Protein AF-A0A2D6ZTF9-F1 (afdb_monomer)

Secondary structure (DSSP, 8-state):
-HHHHHHHHHHHHHHHHHHHTTS---TT-HHHHHHHHHHHHHHHHHHHHHHHHHHHHHHTT--THHHHHHHHHHHHHHHHHHHHHHHHHHHHHHHHTT--

Sequence (100 aa):
MSKKLNNLEQKLNAFKNEHKGKKKSTNKDTNITYGIKISVDLVATIIVSIMIGLGIDKLFDTKPTFFLTFIIFGILAGFMNLYRNLKIIEKKKKGYNKNG

Foldseek 3Di:
DVVVVVVVVVVVVVVVVVVVPVPPDPPPPPPVVVVVVLVCLLVVLVVVLQCVQVVVCVVVVHDSPSSVVSVVVSVVVSVVVVVVVVVVVVVVVVVVVVVD

Solvent-accessible surface area (backbone atoms only — not comparable to full-atom values): 5557 Å² total; per-residue (Å²): 118,65,73,61,54,56,52,51,51,49,53,50,50,52,51,52,53,62,55,53,67,68,54,76,84,56,95,84,41,65,70,59,54,50,54,52,49,54,50,49,55,46,52,51,37,50,53,52,26,52,52,51,11,52,51,48,18,63,73,68,73,44,68,76,52,49,32,54,53,26,50,55,51,28,52,52,52,44,51,52,54,51,51,50,56,51,52,51,52,51,52,53,56,58,58,58,70,72,78,113

pLDDT: mean 78.87, std 14.04, range [45.84, 94.88]

Radius of gyration: 23.51 Å; Cα contacts (8 Å, |Δi|>4): 37; chains: 1; bounding box: 61×40×57 Å

Structure (mmCIF, N/CA/C/O backbone):
data_AF-A0A2D6ZTF9-F1
#
_entry.id   AF-A0A2D6ZTF9-F1
#
loop_
_atom_site.group_PDB
_atom_site.id
_atom_site.type_symbol
_atom_site.label_atom_id
_atom_site.label_alt_id
_atom_site.label_comp_id
_atom_site.label_asym_id
_atom_site.label_entity_id
_atom_site.label_seq_id
_atom_site.pdbx_PDB_ins_code
_atom_site.Cartn_x
_atom_site.Cartn_y
_atom_site.Cartn_z
_atom_site.occupancy
_atom_site.B_iso_or_equiv
_atom_site.auth_seq_id
_atom_site.auth_comp_id
_atom_site.auth_asym_id
_atom_site.auth_atom_id
_atom_site.pdbx_PDB_model_num
ATOM 1 N N . MET A 1 1 ? -46.950 29.708 12.772 1.00 59.69 1 MET A N 1
ATOM 2 C CA . MET A 1 1 ? -45.565 29.373 12.359 1.00 59.69 1 MET A CA 1
ATOM 3 C C . MET A 1 1 ? -45.124 27.973 12.809 1.00 59.69 1 MET A C 1
ATOM 5 O O . MET A 1 1 ? -44.632 27.221 11.980 1.00 59.69 1 MET A O 1
ATOM 9 N N . SER A 1 2 ? -45.387 27.571 14.062 1.00 66.75 2 SER A N 1
ATOM 10 C CA . SER A 1 2 ? -44.982 26.263 14.628 1.00 66.75 2 SER A CA 1
ATOM 11 C C . SER A 1 2 ? -45.491 25.015 13.873 1.00 66.75 2 SER A C 1
ATOM 13 O O . SER A 1 2 ? -44.728 24.075 13.678 1.00 66.75 2 SER A O 1
ATOM 15 N N . LYS A 1 3 ? -46.721 25.013 13.328 1.00 76.06 3 LYS A N 1
ATOM 16 C CA . LYS A 1 3 ? -47.267 23.836 12.610 1.00 76.06 3 LYS A CA 1
ATOM 17 C C . LYS A 1 3 ? -46.434 23.377 11.400 1.00 76.06 3 LYS A C 1
ATOM 19 O O . LYS A 1 3 ? -46.395 22.183 11.122 1.00 76.06 3 LYS A O 1
ATOM 24 N N . LYS A 1 4 ? -45.766 24.295 10.686 1.00 76.88 4 LYS A N 1
ATOM 25 C CA . LYS A 1 4 ? -44.899 23.945 9.541 1.00 76.88 4 LYS A CA 1
ATOM 26 C C . LYS A 1 4 ? -43.599 23.280 10.000 1.00 76.88 4 LYS A C 1
ATOM 28 O O . LYS A 1 4 ? -43.157 22.330 9.366 1.00 76.88 4 LYS A O 1
ATOM 33 N N . LEU A 1 5 ? -43.034 23.748 11.114 1.00 80.94 5 LEU A N 1
ATOM 34 C CA . LEU A 1 5 ? -41.816 23.186 11.704 1.00 80.94 5 LEU A CA 1
ATOM 35 C C . LEU A 1 5 ? -42.060 21.754 12.190 1.00 80.94 5 LEU A C 1
ATOM 37 O O . LEU A 1 5 ? -41.299 20.861 11.840 1.00 80.94 5 LEU A O 1
ATOM 41 N N . ASN A 1 6 ? -43.192 21.515 12.855 1.00 80.38 6 ASN A N 1
ATOM 42 C CA . ASN A 1 6 ? -43.548 20.185 13.356 1.00 80.38 6 ASN A CA 1
ATOM 43 C C . ASN A 1 6 ? -43.739 19.159 12.220 1.00 80.38 6 ASN A C 1
ATOM 45 O O . ASN A 1 6 ? -43.389 17.992 12.365 1.00 80.38 6 ASN A O 1
ATOM 49 N N . ASN A 1 7 ? -44.269 19.584 11.066 1.00 85.25 7 ASN A N 1
ATOM 50 C CA . ASN A 1 7 ? -44.482 18.700 9.914 1.00 85.25 7 ASN A CA 1
ATOM 51 C C . ASN A 1 7 ? -43.160 18.357 9.199 1.00 85.25 7 ASN A C 1
ATOM 53 O O . ASN A 1 7 ? -42.940 17.219 8.785 1.00 85.25 7 ASN A O 1
ATOM 57 N N . LEU A 1 8 ? -42.248 19.331 9.111 1.00 84.69 8 LEU A N 1
ATOM 58 C CA . LEU A 1 8 ? -40.889 19.117 8.610 1.00 84.69 8 LEU A CA 1
ATOM 59 C C . LEU A 1 8 ? -40.099 18.191 9.529 1.00 84.69 8 LEU A C 1
ATOM 61 O O . LEU A 1 8 ? -39.417 17.297 9.043 1.00 84.69 8 LEU A O 1
ATOM 65 N N . GLU A 1 9 ? -40.233 18.359 10.841 1.00 79.25 9 GLU A N 1
ATOM 66 C CA . GLU A 1 9 ? -39.584 17.510 11.833 1.00 79.25 9 GLU A CA 1
ATOM 67 C C . GLU A 1 9 ? -40.124 16.073 11.786 1.00 79.25 9 GLU A C 1
ATOM 69 O O . GLU A 1 9 ? -39.351 15.118 11.840 1.00 79.25 9 GLU A O 1
ATOM 74 N N . GLN A 1 10 ? -41.433 15.895 11.576 1.00 84.31 10 GLN A N 1
ATOM 75 C CA . GLN A 1 10 ? -42.037 14.579 11.348 1.00 84.31 10 GLN A CA 1
ATOM 76 C C . GLN A 1 10 ? -41.548 13.921 10.053 1.00 84.31 10 GLN A C 1
ATOM 78 O O . GLN A 1 10 ? -41.154 12.755 10.085 1.00 84.31 10 GLN A O 1
ATOM 83 N N . LYS A 1 11 ? -41.504 14.651 8.930 1.00 79.88 11 LYS A N 1
ATOM 84 C CA . LYS A 1 11 ? -40.946 14.132 7.668 1.00 79.88 11 LYS A CA 1
ATOM 85 C C . LYS A 1 11 ? -39.456 13.814 7.782 1.00 79.88 11 LYS A C 1
ATOM 87 O O . LYS A 1 11 ? -39.013 12.783 7.280 1.00 79.88 11 LYS A O 1
ATOM 92 N N . LEU A 1 12 ? -38.693 14.664 8.467 1.00 80.88 12 LEU A N 1
ATOM 93 C CA . LEU A 1 12 ? -37.267 14.465 8.702 1.00 80.88 12 LEU A CA 1
ATOM 94 C C . LEU A 1 12 ? -37.028 13.238 9.584 1.00 80.88 12 LEU A C 1
ATOM 96 O O . LEU A 1 12 ? -36.132 12.450 9.298 1.00 80.88 12 LEU A O 1
ATOM 100 N N . ASN A 1 13 ? -37.848 13.035 10.616 1.00 80.12 13 ASN A N 1
ATOM 101 C CA . ASN A 1 13 ? -37.777 11.854 11.471 1.00 80.12 13 ASN A CA 1
ATOM 102 C C . ASN A 1 13 ? -38.203 10.578 10.737 1.00 80.12 13 ASN A C 1
ATOM 104 O O . ASN A 1 13 ? -37.536 9.557 10.894 1.00 80.12 13 ASN A O 1
ATOM 108 N N . ALA A 1 14 ? -39.236 10.628 9.892 1.00 80.62 14 ALA A N 1
ATOM 109 C CA . ALA A 1 14 ? -39.633 9.503 9.046 1.00 80.62 14 ALA A CA 1
ATOM 110 C C . ALA A 1 14 ? -38.495 9.094 8.093 1.00 80.62 14 ALA A C 1
ATOM 112 O O . ALA A 1 14 ? -38.097 7.930 8.080 1.00 80.62 14 ALA A O 1
ATOM 113 N N . PHE A 1 15 ? -37.876 10.062 7.409 1.00 76.56 15 PHE A N 1
ATOM 114 C CA . PHE A 1 15 ? -36.75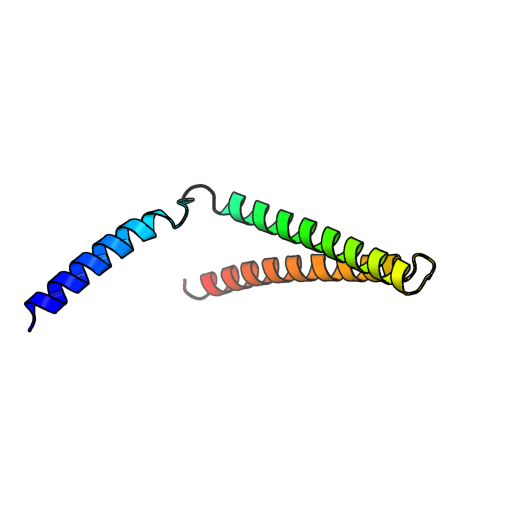1 9.822 6.500 1.00 76.56 15 PHE A CA 1
ATOM 115 C C . PHE A 1 15 ? -35.485 9.353 7.238 1.00 76.56 15 PHE A C 1
ATOM 117 O O . PHE A 1 15 ? -34.794 8.428 6.808 1.00 76.56 15 PHE A O 1
ATOM 124 N N . LYS A 1 16 ? -35.197 9.940 8.407 1.00 74.56 16 LYS A N 1
ATOM 125 C CA . LYS A 1 16 ? -34.086 9.536 9.282 1.00 74.56 16 LYS A CA 1
ATOM 126 C C . LYS A 1 16 ? -34.274 8.115 9.806 1.00 74.56 16 LYS A C 1
ATOM 128 O O . LYS A 1 16 ? -33.279 7.416 9.963 1.00 74.56 16 LYS A O 1
ATOM 133 N N . ASN A 1 17 ? -35.503 7.672 10.062 1.00 66.31 17 ASN A N 1
ATOM 134 C CA . ASN A 1 17 ? -35.794 6.308 10.503 1.00 66.31 17 ASN A CA 1
ATOM 135 C C . ASN A 1 17 ? -35.739 5.302 9.340 1.00 66.31 17 ASN A C 1
ATOM 137 O O . ASN A 1 17 ? -35.177 4.222 9.514 1.00 66.31 17 ASN A O 1
ATOM 141 N N . GLU A 1 18 ? -36.177 5.689 8.141 1.00 63.75 18 GLU A N 1
ATOM 142 C CA . GLU A 1 18 ? -36.034 4.881 6.920 1.00 63.75 18 GLU A CA 1
ATOM 143 C C . GLU A 1 18 ? -34.555 4.679 6.531 1.00 63.75 18 GLU A C 1
ATOM 145 O O . GLU A 1 18 ? -34.127 3.588 6.156 1.00 63.75 18 GLU A O 1
ATOM 150 N N . HIS A 1 19 ? -33.728 5.720 6.686 1.00 58.31 19 HIS A N 1
ATOM 151 C CA . HIS A 1 19 ? -32.292 5.669 6.380 1.00 58.31 19 HIS A CA 1
ATOM 152 C C . HIS A 1 19 ? -31.421 5.176 7.545 1.00 58.31 19 HIS A C 1
ATOM 154 O O . HIS A 1 19 ? -30.295 4.725 7.320 1.00 58.31 19 HIS A O 1
ATOM 160 N N . LYS A 1 20 ? -31.927 5.167 8.785 1.00 51.91 20 LYS A N 1
ATOM 161 C CA . LYS A 1 20 ? -31.286 4.450 9.903 1.00 51.91 20 LYS A CA 1
ATOM 162 C C . LYS A 1 20 ? -31.324 2.931 9.703 1.00 51.91 20 LYS A C 1
ATOM 164 O O . LYS A 1 20 ? -30.390 2.269 10.143 1.00 51.91 20 LYS A O 1
ATOM 169 N N . GLY A 1 21 ? -32.316 2.400 8.980 1.00 46.00 21 GLY A N 1
ATOM 170 C CA . GLY A 1 21 ? -32.391 0.986 8.581 1.00 46.00 21 GLY A CA 1
ATOM 171 C C . GLY A 1 21 ? -31.399 0.569 7.484 1.00 46.00 21 GLY A C 1
ATOM 172 O O . GLY A 1 21 ? -31.149 -0.619 7.305 1.00 46.00 21 GLY A O 1
ATOM 173 N N . LYS A 1 22 ? -30.772 1.530 6.785 1.00 45.84 22 LYS A N 1
ATOM 174 C CA . LYS A 1 22 ? -29.673 1.284 5.829 1.00 45.84 22 LYS A CA 1
ATOM 175 C C . LYS A 1 22 ? -28.280 1.538 6.408 1.00 45.84 22 LYS A C 1
ATOM 177 O O . LYS A 1 22 ? -27.291 1.473 5.680 1.00 45.84 22 LYS A O 1
ATOM 182 N N . LYS A 1 23 ? -28.145 1.740 7.722 1.00 46.88 23 LYS A N 1
ATOM 183 C CA . LYS A 1 23 ? -26.891 1.363 8.381 1.00 46.88 23 LYS A CA 1
ATOM 184 C C . LYS A 1 23 ? -26.971 -0.135 8.586 1.00 46.88 23 LYS A C 1
ATOM 186 O O . LYS A 1 23 ? -27.635 -0.564 9.521 1.00 46.88 23 LYS A O 1
ATOM 191 N N . LYS A 1 24 ? -26.358 -0.896 7.668 1.00 49.47 24 LYS A N 1
ATOM 192 C CA . LYS A 1 24 ? -26.193 -2.353 7.760 1.00 49.47 24 LYS A CA 1
ATOM 193 C C . LYS A 1 24 ? -26.097 -2.761 9.228 1.00 49.47 24 LYS A C 1
ATOM 195 O O . LYS A 1 24 ? -25.115 -2.462 9.905 1.00 49.47 24 LYS A O 1
ATOM 200 N N . SER A 1 25 ? -27.169 -3.383 9.701 1.00 52.50 25 SER A N 1
ATOM 201 C CA . SER A 1 25 ? -27.190 -4.104 10.956 1.00 52.50 25 SER A CA 1
ATOM 202 C C . SER A 1 25 ? -26.107 -5.172 10.875 1.00 52.50 25 SER A C 1
ATOM 204 O O . SER A 1 25 ? -26.217 -6.100 10.083 1.00 52.50 25 SER A O 1
ATOM 206 N N . THR A 1 26 ? -25.046 -5.024 11.660 1.00 53.50 26 THR A N 1
ATOM 207 C CA . THR A 1 26 ? -24.152 -6.132 12.012 1.00 53.50 26 THR A CA 1
ATOM 208 C C . THR A 1 26 ? -23.818 -6.018 13.493 1.00 53.50 26 THR A C 1
ATOM 210 O O . THR A 1 26 ? -22.660 -5.936 13.893 1.00 53.50 26 THR A O 1
ATOM 213 N N . ASN A 1 27 ? -24.851 -5.996 14.337 1.00 52.12 27 ASN A N 1
ATOM 214 C CA . ASN A 1 27 ? -24.693 -6.080 15.793 1.00 52.12 27 ASN A CA 1
ATOM 215 C C . ASN A 1 27 ? -24.347 -7.516 16.263 1.00 52.12 27 ASN A C 1
ATOM 217 O O . ASN A 1 27 ? -24.515 -7.846 17.429 1.00 52.12 27 ASN A O 1
ATOM 221 N N . LYS A 1 28 ? -23.875 -8.384 15.354 1.00 47.72 28 LYS A N 1
ATOM 222 C CA . LYS A 1 28 ? -23.466 -9.766 15.646 1.00 47.72 28 LYS A CA 1
ATOM 223 C C . LYS A 1 28 ? -21.996 -10.070 15.316 1.00 47.72 28 LYS A C 1
ATOM 225 O O . LYS A 1 28 ? -21.436 -10.993 15.883 1.00 47.72 28 LYS A O 1
ATOM 230 N N . ASP A 1 29 ? -21.331 -9.234 14.512 1.00 54.91 29 ASP A N 1
ATOM 231 C CA . ASP A 1 29 ? -20.131 -9.650 13.767 1.00 54.91 29 ASP A CA 1
ATOM 232 C C . ASP A 1 29 ? -19.050 -8.555 13.689 1.00 54.91 29 ASP A C 1
ATOM 234 O O . ASP A 1 29 ? -18.409 -8.358 12.651 1.00 54.91 29 ASP A O 1
ATOM 238 N N . THR A 1 30 ? -18.842 -7.784 14.763 1.00 58.62 30 THR A N 1
ATOM 239 C CA . THR A 1 30 ? -17.806 -6.731 14.778 1.00 58.62 30 THR A CA 1
ATOM 240 C C . THR A 1 30 ? -16.432 -7.309 14.431 1.00 58.62 30 THR A C 1
ATOM 242 O O . THR A 1 30 ? -15.758 -6.780 13.552 1.00 58.62 30 THR A O 1
ATOM 245 N N . ASN A 1 31 ? -16.069 -8.460 15.005 1.00 65.12 31 ASN A N 1
ATOM 246 C CA . ASN A 1 31 ? -14.802 -9.154 14.744 1.00 65.12 31 ASN A CA 1
ATOM 247 C C . ASN A 1 31 ? -14.657 -9.637 13.289 1.00 65.12 31 ASN A C 1
ATOM 249 O O . ASN A 1 31 ? -13.606 -9.439 12.680 1.00 65.12 31 ASN A O 1
ATOM 253 N N . ILE A 1 32 ? -15.715 -10.208 12.703 1.00 72.94 32 ILE A N 1
ATOM 254 C CA . ILE A 1 32 ? -15.704 -10.673 11.305 1.00 72.94 32 ILE A CA 1
ATOM 255 C C . ILE A 1 32 ? -15.563 -9.480 10.352 1.00 72.94 32 ILE A C 1
ATOM 257 O O . ILE A 1 32 ? -14.771 -9.521 9.413 1.00 72.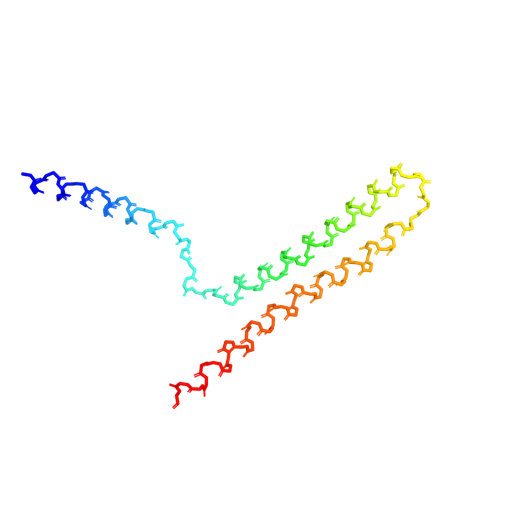94 32 ILE A O 1
ATOM 261 N N . THR A 1 33 ? -16.251 -8.372 10.636 1.00 80.69 33 THR A N 1
ATOM 262 C CA . THR A 1 33 ? -16.154 -7.146 9.828 1.00 80.69 33 THR A CA 1
ATOM 263 C C . THR A 1 33 ? -14.735 -6.566 9.838 1.00 80.69 33 THR A C 1
ATOM 265 O O . THR A 1 33 ? -14.264 -6.073 8.811 1.00 80.69 33 THR A O 1
ATOM 268 N N . TYR A 1 34 ? -14.028 -6.639 10.972 1.00 79.94 34 TYR A N 1
ATOM 269 C CA . TYR A 1 34 ? -12.626 -6.222 11.054 1.00 79.94 34 TYR A CA 1
ATOM 270 C C . TYR A 1 34 ? -11.694 -7.151 10.264 1.00 79.94 34 TYR A C 1
ATOM 272 O O . TYR A 1 34 ? -10.864 -6.650 9.507 1.00 79.94 34 TYR A O 1
ATOM 280 N N . GLY A 1 35 ? -11.853 -8.475 10.373 1.00 84.06 35 GLY A N 1
ATOM 281 C CA . GLY A 1 35 ? -11.048 -9.440 9.608 1.00 84.06 35 GLY A CA 1
ATOM 282 C C . GLY A 1 35 ? -11.224 -9.299 8.091 1.00 84.06 35 GLY A C 1
ATOM 283 O O . GLY A 1 35 ? -10.245 -9.310 7.340 1.00 84.06 35 GLY A O 1
ATOM 284 N N . ILE A 1 36 ? -12.459 -9.065 7.637 1.00 89.00 36 ILE A N 1
ATOM 285 C CA . ILE A 1 36 ? -12.761 -8.791 6.223 1.00 89.00 36 ILE A CA 1
ATOM 286 C C . ILE A 1 36 ? -12.095 -7.488 5.765 1.00 89.00 36 ILE A C 1
ATOM 288 O O . ILE A 1 36 ? -11.491 -7.448 4.701 1.00 89.00 36 ILE A O 1
ATOM 292 N N . LYS A 1 37 ? -12.149 -6.415 6.563 1.00 85.75 37 LYS A N 1
ATOM 293 C CA . LYS A 1 37 ? -11.482 -5.151 6.206 1.00 85.75 37 LYS A CA 1
ATOM 294 C C . LYS A 1 37 ? -9.968 -5.313 6.070 1.00 85.75 37 LYS A C 1
ATOM 296 O O . LYS A 1 37 ? -9.409 -4.867 5.079 1.00 85.75 37 LYS A O 1
ATOM 301 N N . ILE A 1 38 ? -9.326 -5.980 7.029 1.00 86.50 38 ILE A N 1
ATOM 302 C CA . ILE A 1 38 ? -7.869 -6.188 7.017 1.00 86.50 38 ILE A CA 1
ATOM 303 C C . ILE A 1 38 ? -7.446 -7.017 5.798 1.00 86.50 38 ILE A C 1
ATOM 305 O O . ILE A 1 38 ? -6.466 -6.681 5.138 1.00 86.50 38 ILE A O 1
ATOM 309 N N . SER A 1 39 ? -8.190 -8.081 5.480 1.00 89.81 39 SER A N 1
ATOM 310 C CA . SER A 1 39 ? -7.904 -8.910 4.302 1.00 89.81 39 SER A CA 1
ATOM 311 C C . SER A 1 39 ? -8.099 -8.144 2.993 1.00 89.81 39 SER 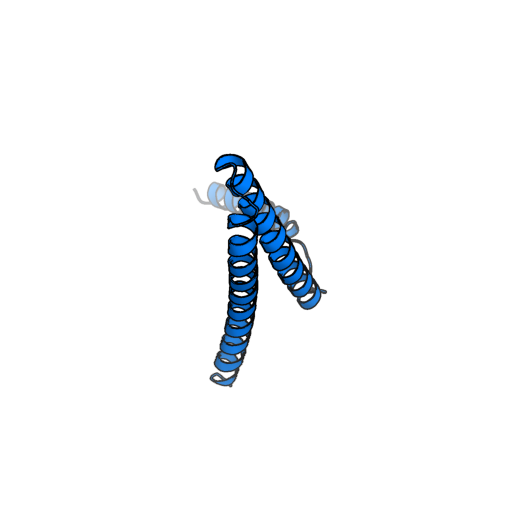A C 1
ATOM 313 O O . SER A 1 39 ? -7.235 -8.215 2.122 1.00 89.81 39 SER A O 1
ATOM 315 N N . VAL A 1 40 ? -9.172 -7.357 2.867 1.00 91.62 40 VAL A N 1
ATOM 316 C CA . VAL A 1 40 ? -9.398 -6.504 1.689 1.00 91.62 40 VAL A CA 1
ATOM 317 C C . VAL A 1 40 ? -8.293 -5.457 1.536 1.00 91.62 40 VAL A C 1
ATOM 319 O O . VAL A 1 40 ? -7.783 -5.301 0.430 1.00 91.62 40 VAL A O 1
ATOM 322 N N . ASP A 1 41 ? -7.871 -4.792 2.615 1.00 87.81 41 ASP A N 1
ATOM 323 C CA . ASP A 1 41 ? -6.780 -3.807 2.569 1.00 87.81 41 ASP A CA 1
ATOM 324 C C . ASP A 1 41 ? -5.456 -4.444 2.106 1.00 87.81 41 ASP A C 1
ATOM 326 O O . ASP A 1 41 ? -4.721 -3.850 1.310 1.00 87.81 41 ASP A O 1
ATOM 330 N N . LEU A 1 42 ? -5.161 -5.668 2.560 1.00 91.31 42 LEU A N 1
ATOM 331 C CA . LEU A 1 42 ? -3.972 -6.418 2.147 1.00 91.31 42 LEU A CA 1
ATOM 332 C C . LEU A 1 42 ? -4.018 -6.751 0.648 1.00 91.31 42 LEU A C 1
ATOM 334 O O . LEU A 1 42 ? -3.079 -6.444 -0.087 1.00 91.31 42 LEU A O 1
ATOM 338 N N . VAL A 1 43 ? -5.125 -7.343 0.188 1.00 93.19 43 VAL A N 1
ATOM 339 C CA . VAL A 1 43 ? -5.307 -7.748 -1.214 1.00 93.19 43 VAL A CA 1
ATOM 340 C C . VAL A 1 43 ? -5.298 -6.530 -2.141 1.00 93.19 43 VAL A C 1
ATOM 342 O O . VAL A 1 43 ? -4.626 -6.552 -3.171 1.00 93.19 43 VAL A O 1
ATOM 345 N N . ALA A 1 44 ? -5.978 -5.445 -1.762 1.00 93.62 44 ALA A N 1
ATOM 34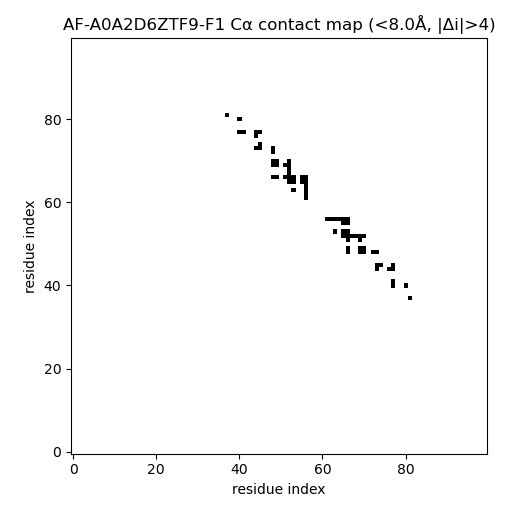6 C CA . ALA A 1 44 ? -6.004 -4.207 -2.535 1.00 93.62 44 ALA A CA 1
ATOM 347 C C . ALA A 1 44 ? -4.599 -3.615 -2.704 1.00 93.62 44 ALA A C 1
ATOM 349 O O . ALA A 1 44 ? -4.227 -3.228 -3.810 1.00 93.62 44 ALA A O 1
ATOM 350 N N . THR A 1 45 ? -3.799 -3.598 -1.633 1.00 92.12 45 THR A N 1
ATOM 351 C CA . THR A 1 45 ? -2.419 -3.093 -1.683 1.00 92.12 45 THR A CA 1
ATOM 352 C C . THR A 1 45 ? -1.567 -3.904 -2.662 1.00 92.12 45 THR A C 1
ATOM 354 O O . THR A 1 45 ? -0.881 -3.320 -3.497 1.00 92.12 45 THR A O 1
ATOM 357 N N . ILE A 1 46 ? -1.662 -5.238 -2.624 1.00 92.44 46 ILE A N 1
ATOM 358 C CA . ILE A 1 46 ? -0.927 -6.129 -3.538 1.00 92.44 46 ILE A CA 1
ATOM 359 C C . ILE A 1 46 ? -1.318 -5.863 -4.997 1.00 92.44 46 ILE A C 1
ATOM 361 O O . ILE A 1 46 ? -0.444 -5.694 -5.846 1.00 92.44 46 ILE A O 1
ATOM 365 N N . ILE A 1 47 ? -2.622 -5.784 -5.286 1.00 94.88 47 ILE A N 1
ATOM 366 C CA . ILE A 1 47 ? -3.126 -5.523 -6.643 1.00 94.88 47 ILE A CA 1
ATOM 367 C C . ILE A 1 47 ? -2.597 -4.182 -7.165 1.00 94.88 47 ILE A C 1
ATOM 369 O O . ILE A 1 47 ? -2.108 -4.117 -8.293 1.00 94.88 47 ILE A O 1
ATOM 373 N N . VAL A 1 48 ? -2.658 -3.128 -6.344 1.00 94.06 48 VAL A N 1
ATOM 374 C CA . VAL A 1 48 ? -2.177 -1.787 -6.705 1.00 94.06 48 VAL A CA 1
ATOM 375 C C . VAL A 1 48 ? -0.670 -1.793 -6.974 1.00 94.06 48 VAL A C 1
ATOM 377 O O . VAL A 1 48 ? -0.239 -1.272 -8.001 1.00 94.06 48 VAL A O 1
ATOM 380 N N . SER A 1 49 ? 0.134 -2.425 -6.117 1.00 92.31 49 SER A N 1
ATOM 381 C CA . SER A 1 49 ? 1.586 -2.522 -6.310 1.00 92.31 49 SER A CA 1
ATOM 382 C C . SER A 1 49 ? 1.966 -3.269 -7.588 1.00 92.31 49 SER A C 1
ATOM 384 O O . SER A 1 49 ? 2.848 -2.813 -8.311 1.00 92.31 49 SER A O 1
ATOM 386 N N . ILE A 1 50 ? 1.291 -4.382 -7.895 1.00 92.19 50 ILE A N 1
ATOM 387 C CA . ILE A 1 50 ? 1.545 -5.157 -9.119 1.00 92.19 50 ILE A CA 1
ATOM 388 C C . ILE A 1 50 ? 1.140 -4.352 -10.358 1.00 92.19 50 ILE A C 1
ATOM 390 O O . ILE A 1 50 ? 1.909 -4.281 -11.316 1.00 92.19 50 ILE A O 1
ATOM 394 N N . MET A 1 51 ? -0.039 -3.721 -10.333 1.00 94.38 51 MET A N 1
ATOM 395 C CA . MET A 1 51 ? -0.524 -2.887 -11.438 1.00 94.38 51 MET A CA 1
ATOM 396 C C . MET A 1 51 ? 0.432 -1.738 -11.745 1.00 94.38 51 MET A C 1
ATOM 398 O O . MET A 1 51 ? 0.774 -1.519 -12.906 1.00 94.38 51 MET A O 1
ATOM 402 N N . ILE A 1 52 ? 0.895 -1.031 -10.713 1.00 92.94 52 ILE A N 1
ATOM 403 C CA . ILE A 1 52 ? 1.820 0.090 -10.886 1.00 92.94 52 ILE A CA 1
ATOM 404 C C . ILE A 1 52 ? 3.204 -0.408 -11.319 1.00 92.94 52 ILE A C 1
ATOM 406 O O . ILE A 1 52 ? 3.765 0.132 -12.268 1.00 92.94 52 ILE A O 1
ATOM 410 N N . GLY A 1 53 ? 3.737 -1.453 -10.679 1.00 90.81 53 GLY A N 1
ATOM 411 C CA . GLY A 1 53 ? 5.059 -1.996 -10.996 1.00 90.81 53 GLY A CA 1
ATOM 412 C C . GLY A 1 53 ? 5.171 -2.462 -12.449 1.00 90.81 53 GLY A C 1
ATOM 413 O O . GLY A 1 53 ? 6.073 -2.034 -13.164 1.00 90.81 53 GLY A O 1
ATOM 414 N N . LEU A 1 54 ? 4.204 -3.260 -12.916 1.00 89.69 54 LEU A N 1
ATOM 415 C CA . LEU A 1 54 ? 4.173 -3.734 -14.303 1.00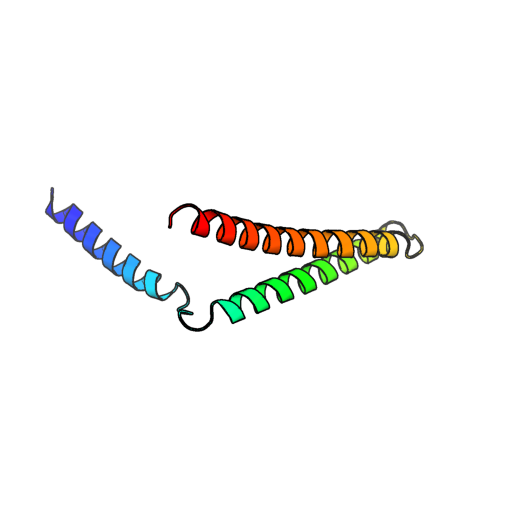 89.69 54 LEU A CA 1
ATOM 416 C C . LEU A 1 54 ? 3.815 -2.626 -15.302 1.00 89.69 54 LEU A C 1
ATOM 418 O O . LEU A 1 54 ? 4.285 -2.653 -16.438 1.00 89.69 54 LEU A O 1
ATOM 422 N N . GLY A 1 55 ? 2.972 -1.668 -14.905 1.00 91.12 55 GLY A N 1
ATOM 423 C CA . GLY A 1 55 ? 2.614 -0.527 -15.745 1.00 91.12 55 GLY A CA 1
ATOM 424 C C . GLY A 1 55 ? 3.815 0.371 -16.035 1.00 91.12 55 GLY A C 1
ATOM 425 O O . GLY A 1 55 ? 4.023 0.761 -17.181 1.00 91.12 55 GLY A O 1
ATOM 426 N N . ILE A 1 56 ? 4.633 0.645 -15.015 1.00 89.06 56 ILE A N 1
ATOM 427 C CA . ILE A 1 56 ? 5.853 1.446 -15.153 1.00 89.06 56 ILE A CA 1
ATOM 428 C C . ILE A 1 56 ? 6.923 0.674 -15.925 1.00 89.06 56 ILE A C 1
ATOM 430 O O . ILE A 1 56 ? 7.507 1.245 -16.841 1.00 89.06 56 ILE A O 1
ATOM 434 N N . ASP A 1 57 ? 7.136 -0.615 -15.638 1.00 87.19 57 ASP A N 1
ATOM 435 C CA . ASP A 1 57 ? 8.107 -1.417 -16.399 1.00 87.19 57 ASP A CA 1
ATOM 436 C C . ASP A 1 57 ? 7.782 -1.431 -17.904 1.00 87.19 57 ASP A C 1
ATOM 438 O O . ASP A 1 57 ? 8.687 -1.313 -18.726 1.00 87.19 57 ASP A O 1
ATOM 442 N N . LYS A 1 58 ? 6.491 -1.479 -18.273 1.00 85.69 58 LYS A N 1
ATOM 443 C CA . LYS A 1 58 ? 6.044 -1.366 -19.674 1.00 85.69 58 LYS A CA 1
ATOM 444 C C . LYS A 1 58 ? 6.225 0.026 -20.275 1.00 85.69 58 LYS A C 1
ATOM 446 O O . LYS A 1 58 ? 6.417 0.132 -21.479 1.00 85.69 58 LYS A O 1
ATOM 451 N N . LEU A 1 59 ? 6.111 1.086 -19.475 1.00 86.88 59 LEU A N 1
ATOM 452 C CA . LEU A 1 59 ? 6.222 2.462 -19.965 1.00 86.88 59 LEU A CA 1
ATOM 453 C C . LEU A 1 59 ? 7.679 2.851 -20.251 1.00 86.88 59 LEU A C 1
ATOM 455 O O . LEU A 1 59 ? 7.940 3.619 -21.172 1.00 86.88 59 LEU A O 1
ATOM 459 N N . PHE A 1 60 ? 8.613 2.326 -19.457 1.00 86.00 60 PHE A N 1
ATOM 460 C CA . PHE A 1 60 ? 10.044 2.614 -19.568 1.00 86.00 60 PHE A CA 1
ATOM 461 C C . PHE A 1 60 ? 10.818 1.567 -20.383 1.00 86.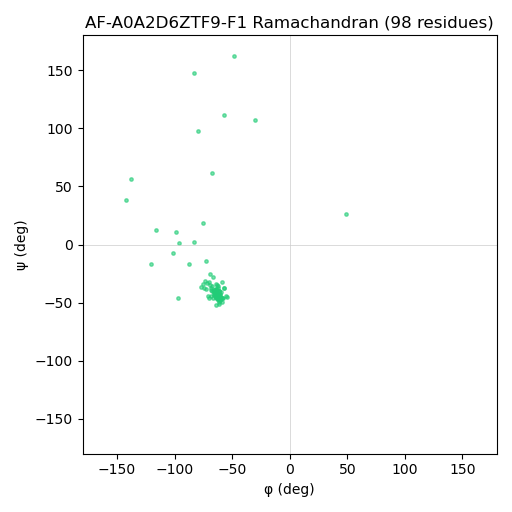00 60 PHE A C 1
ATOM 463 O O . PHE A 1 60 ? 12.034 1.693 -20.514 1.00 86.00 60 PHE A O 1
ATOM 470 N N . ASP A 1 61 ? 10.130 0.544 -20.909 1.00 80.88 61 ASP A N 1
ATOM 471 C CA . ASP A 1 61 ? 10.712 -0.618 -21.607 1.00 80.88 61 ASP A CA 1
ATOM 472 C C . ASP A 1 61 ? 11.875 -1.260 -20.818 1.00 80.88 61 ASP A C 1
ATOM 474 O O . ASP A 1 61 ? 12.822 -1.853 -21.344 1.00 80.88 61 ASP A O 1
ATOM 478 N N . THR A 1 62 ? 11.826 -1.085 -19.498 1.00 75.56 62 THR A N 1
ATOM 479 C CA . THR A 1 62 ? 12.835 -1.571 -18.575 1.00 75.56 62 THR A CA 1
ATOM 480 C C . THR A 1 62 ? 12.547 -3.028 -18.255 1.00 75.56 62 THR A C 1
ATOM 482 O O . THR A 1 62 ? 11.400 -3.462 -18.143 1.00 75.56 62 THR A O 1
ATOM 485 N N . LYS A 1 63 ? 13.617 -3.797 -18.022 1.00 77.81 63 LYS A N 1
ATOM 486 C CA . LYS A 1 63 ? 13.547 -5.097 -17.326 1.00 77.81 63 LYS A CA 1
ATOM 487 C C . LYS A 1 63 ? 12.717 -4.948 -16.033 1.00 77.81 63 LYS A C 1
ATOM 489 O O . LYS A 1 63 ? 12.566 -3.811 -15.594 1.00 77.81 63 LYS A O 1
ATOM 494 N N . PRO A 1 64 ? 12.203 -6.031 -15.407 1.00 82.56 64 PRO A N 1
ATOM 495 C CA . PRO A 1 64 ? 11.267 -5.964 -14.270 1.00 82.56 64 PRO A CA 1
ATOM 496 C C . PRO A 1 64 ? 11.894 -5.394 -12.979 1.00 82.56 64 PRO A C 1
ATOM 498 O O . PRO A 1 64 ? 12.017 -6.061 -11.951 1.00 82.56 64 PRO A O 1
ATOM 501 N N . THR A 1 65 ? 12.347 -4.150 -13.051 1.00 85.50 65 THR A N 1
ATOM 502 C CA . THR A 1 65 ? 13.155 -3.439 -12.064 1.00 85.50 65 THR A CA 1
ATOM 503 C C . THR A 1 65 ? 12.230 -2.592 -11.211 1.00 85.50 65 THR A C 1
ATOM 505 O O . THR A 1 65 ? 12.299 -2.682 -9.985 1.00 85.50 65 THR A O 1
ATOM 508 N N . PHE A 1 66 ? 11.295 -1.860 -11.829 1.00 87.00 66 PHE A N 1
ATOM 509 C CA . PHE A 1 66 ? 10.268 -1.147 -11.079 1.00 87.00 66 PHE A CA 1
ATOM 510 C C . PHE A 1 66 ? 9.299 -2.117 -10.425 1.00 87.00 66 PHE A C 1
ATOM 512 O O . PHE A 1 66 ? 8.944 -1.890 -9.274 1.00 87.00 66 PHE A O 1
ATOM 519 N N . PHE A 1 67 ? 8.938 -3.233 -11.062 1.00 88.69 67 PHE A N 1
ATOM 520 C CA . PHE A 1 67 ? 8.168 -4.288 -10.407 1.00 88.69 67 PHE A CA 1
ATOM 521 C C . PHE A 1 67 ? 8.839 -4.784 -9.120 1.00 88.69 67 PHE A C 1
ATOM 523 O O . PHE A 1 67 ? 8.182 -4.872 -8.081 1.00 88.69 67 PHE A O 1
ATOM 530 N N . LEU A 1 68 ? 10.155 -5.029 -9.145 1.00 90.31 68 LEU A N 1
ATOM 531 C CA . LEU A 1 68 ? 10.893 -5.482 -7.964 1.00 90.31 68 LEU A CA 1
ATOM 532 C C . LEU A 1 68 ? 10.923 -4.414 -6.858 1.00 90.31 68 LEU A C 1
ATOM 534 O O . LEU A 1 68 ? 10.689 -4.716 -5.687 1.00 90.31 68 LEU A O 1
ATOM 538 N N . THR A 1 69 ? 11.138 -3.150 -7.223 1.00 92.06 69 THR A N 1
ATOM 539 C CA . THR A 1 69 ? 11.068 -2.024 -6.283 1.00 92.06 69 THR A CA 1
ATOM 540 C C . THR A 1 69 ? 9.658 -1.857 -5.701 1.00 92.06 69 THR A C 1
ATOM 542 O O . THR A 1 69 ? 9.503 -1.695 -4.489 1.00 92.06 69 THR A O 1
ATOM 545 N N . PHE A 1 70 ? 8.613 -1.959 -6.525 1.00 91.00 70 PHE A N 1
ATOM 546 C CA . PHE A 1 70 ? 7.217 -1.840 -6.098 1.00 91.00 70 PHE A CA 1
ATOM 547 C C . PHE A 1 70 ? 6.744 -3.007 -5.235 1.00 91.00 70 PHE A C 1
ATOM 549 O O . PHE A 1 70 ? 5.859 -2.802 -4.405 1.00 91.00 70 PHE A O 1
ATOM 556 N N . ILE A 1 71 ? 7.347 -4.192 -5.351 1.00 91.00 71 ILE A N 1
ATOM 557 C CA . ILE A 1 71 ? 7.137 -5.281 -4.388 1.00 91.00 71 ILE A CA 1
ATOM 558 C C . ILE A 1 71 ? 7.608 -4.856 -2.995 1.00 91.00 71 ILE A C 1
ATOM 560 O O . ILE A 1 71 ? 6.855 -4.996 -2.032 1.00 91.00 71 ILE A O 1
ATOM 564 N N . ILE A 1 72 ? 8.811 -4.286 -2.878 1.00 93.81 72 ILE A N 1
ATOM 565 C CA . ILE A 1 72 ? 9.351 -3.827 -1.589 1.00 93.81 72 ILE A CA 1
ATOM 566 C C . ILE A 1 72 ? 8.445 -2.735 -1.003 1.00 93.81 72 ILE A C 1
ATOM 568 O O . ILE A 1 72 ? 8.048 -2.814 0.161 1.00 93.81 72 ILE A O 1
ATOM 572 N N . PHE A 1 73 ? 8.046 -1.756 -1.820 1.00 93.50 73 PHE A N 1
ATOM 573 C CA . PHE A 1 73 ? 7.108 -0.714 -1.397 1.00 93.50 73 PHE A CA 1
ATOM 574 C C . PHE A 1 73 ? 5.721 -1.258 -1.042 1.00 93.50 73 PHE A C 1
ATOM 576 O O . PHE A 1 73 ? 5.129 -0.798 -0.069 1.00 93.50 73 PHE A O 1
ATOM 583 N N . GLY A 1 74 ? 5.205 -2.242 -1.779 1.00 91.69 74 GLY A N 1
ATOM 584 C CA . GLY A 1 74 ? 3.917 -2.880 -1.501 1.00 91.69 74 GLY A CA 1
ATOM 585 C C . GLY A 1 74 ? 3.910 -3.612 -0.165 1.00 91.69 74 GLY A C 1
ATOM 586 O O . GLY A 1 74 ? 2.970 -3.464 0.619 1.00 91.69 74 GLY A O 1
ATOM 587 N N . ILE A 1 75 ? 4.997 -4.325 0.139 1.00 91.56 75 ILE A N 1
ATOM 588 C CA . ILE A 1 75 ? 5.206 -4.973 1.436 1.00 91.56 75 ILE A CA 1
ATOM 589 C C . ILE A 1 75 ? 5.235 -3.918 2.549 1.00 91.56 75 ILE A C 1
ATOM 591 O O . ILE A 1 75 ? 4.475 -4.026 3.514 1.00 91.56 75 ILE A O 1
ATOM 595 N N . LEU A 1 76 ? 6.048 -2.866 2.401 1.00 94.38 76 LEU A N 1
ATOM 596 C CA . LEU A 1 76 ? 6.133 -1.778 3.381 1.00 94.38 76 LEU A CA 1
ATOM 597 C C . LEU A 1 76 ? 4.775 -1.099 3.609 1.00 94.38 76 LEU A C 1
ATOM 599 O O . LEU A 1 76 ? 4.373 -0.911 4.756 1.00 94.38 76 LEU A O 1
ATOM 603 N N . ALA A 1 77 ? 4.042 -0.779 2.541 1.00 91.31 77 ALA A N 1
ATOM 604 C CA . ALA A 1 77 ? 2.722 -0.156 2.617 1.00 91.31 77 ALA A CA 1
ATOM 605 C C . ALA A 1 77 ? 1.694 -1.063 3.316 1.00 91.31 77 ALA A C 1
ATOM 607 O O . ALA A 1 77 ? 0.960 -0.605 4.199 1.00 91.31 77 ALA A O 1
ATOM 608 N N . GLY A 1 78 ? 1.684 -2.359 2.985 1.00 89.00 78 GLY A N 1
ATOM 609 C CA . GLY A 1 78 ? 0.824 -3.351 3.631 1.00 89.00 78 GLY A CA 1
ATOM 610 C C . GLY A 1 78 ? 1.101 -3.462 5.133 1.00 89.00 78 GLY A C 1
ATOM 611 O O . GLY A 1 78 ? 0.177 -3.375 5.950 1.00 89.00 78 GLY A O 1
ATOM 612 N N . PHE A 1 79 ? 2.378 -3.557 5.519 1.00 90.25 79 PHE A N 1
ATOM 613 C CA . PHE A 1 79 ? 2.783 -3.578 6.927 1.00 90.25 79 PHE A CA 1
ATOM 614 C C . PHE A 1 79 ? 2.451 -2.275 7.659 1.00 90.25 79 PHE A C 1
ATOM 616 O O . PHE A 1 79 ? 2.022 -2.316 8.813 1.00 90.25 79 PHE A O 1
ATOM 623 N N . MET A 1 80 ? 2.599 -1.119 7.010 1.00 90.38 80 MET A N 1
ATOM 624 C CA . MET A 1 80 ? 2.311 0.182 7.615 1.00 90.38 80 MET A CA 1
ATOM 625 C C . MET A 1 80 ? 0.815 0.345 7.932 1.00 90.38 80 MET A C 1
ATOM 627 O O . MET A 1 80 ? 0.466 0.831 9.015 1.00 90.38 80 MET A O 1
ATOM 631 N N . ASN A 1 81 ? -0.070 -0.138 7.049 1.00 87.12 81 ASN A N 1
ATOM 632 C CA . ASN A 1 81 ? -1.514 -0.196 7.304 1.00 87.12 81 ASN A CA 1
ATOM 633 C C . ASN A 1 81 ? -1.854 -1.137 8.469 1.00 87.12 81 ASN A C 1
ATOM 635 O O . ASN A 1 81 ? -2.611 -0.762 9.371 1.00 87.12 81 ASN A O 1
ATOM 639 N N . LEU A 1 82 ? -1.249 -2.327 8.505 1.00 86.31 82 LEU A N 1
ATOM 640 C CA . LEU A 1 82 ? -1.440 -3.282 9.596 1.00 86.31 82 LEU A CA 1
ATOM 641 C C . LEU A 1 82 ? -0.978 -2.708 10.945 1.00 86.31 82 LEU A C 1
ATOM 643 O O . LEU A 1 82 ? -1.734 -2.720 11.919 1.00 86.31 82 LEU A O 1
ATOM 647 N N . TYR A 1 83 ? 0.232 -2.146 11.000 1.00 88.69 83 TYR A N 1
ATOM 648 C CA . TYR A 1 83 ? 0.799 -1.564 12.218 1.00 88.69 83 TYR A CA 1
ATOM 649 C C . TYR A 1 83 ? -0.043 -0.398 12.745 1.00 88.69 83 TYR A C 1
ATOM 651 O O . TYR A 1 83 ? -0.284 -0.286 13.950 1.00 88.69 83 TYR A O 1
ATOM 659 N N . ARG A 1 84 ? -0.557 0.454 11.850 1.00 85.62 84 ARG A N 1
ATOM 660 C CA . ARG A 1 84 ? -1.471 1.540 12.219 1.00 85.62 84 ARG A CA 1
ATOM 661 C C . ARG A 1 84 ? -2.746 1.003 12.871 1.00 85.62 84 ARG A C 1
ATOM 663 O O . ARG A 1 84 ? -3.145 1.527 13.911 1.00 85.62 84 ARG A O 1
ATOM 670 N N . ASN A 1 85 ? -3.346 -0.047 12.311 1.00 81.50 85 ASN A N 1
ATOM 671 C CA . ASN A 1 85 ? -4.533 -0.684 12.883 1.00 81.50 85 ASN A CA 1
ATOM 672 C C . ASN A 1 85 ? -4.250 -1.265 14.279 1.00 81.50 85 ASN A C 1
ATOM 674 O O . ASN A 1 85 ? -5.014 -1.014 15.214 1.00 81.50 85 ASN A O 1
ATOM 678 N N . LEU A 1 86 ? -3.113 -1.944 14.457 1.00 85.44 86 LEU A N 1
ATOM 679 C CA . LEU A 1 86 ? -2.693 -2.483 15.756 1.00 85.44 86 LEU A CA 1
ATOM 680 C C . LEU A 1 86 ? -2.468 -1.378 16.798 1.00 85.44 86 LEU A C 1
ATOM 682 O O . LEU A 1 86 ? -3.000 -1.452 17.906 1.00 85.44 86 LEU A O 1
ATOM 686 N N . LYS A 1 87 ? -1.757 -0.307 16.432 1.00 85.56 87 LYS A N 1
ATOM 687 C CA . LYS A 1 87 ? -1.481 0.831 17.323 1.00 85.56 87 LYS A CA 1
ATOM 688 C C . LYS A 1 87 ? -2.755 1.555 17.761 1.00 85.56 87 LYS A C 1
ATOM 690 O O . LYS A 1 87 ? -2.840 2.025 18.897 1.00 85.56 87 LYS A O 1
ATOM 695 N N . ILE A 1 88 ? -3.752 1.654 16.878 1.00 81.38 88 ILE A N 1
ATOM 696 C CA . ILE A 1 88 ? -5.066 2.226 17.208 1.00 81.38 88 ILE A CA 1
ATOM 697 C C . ILE A 1 88 ? -5.768 1.366 18.264 1.00 81.38 88 ILE A C 1
A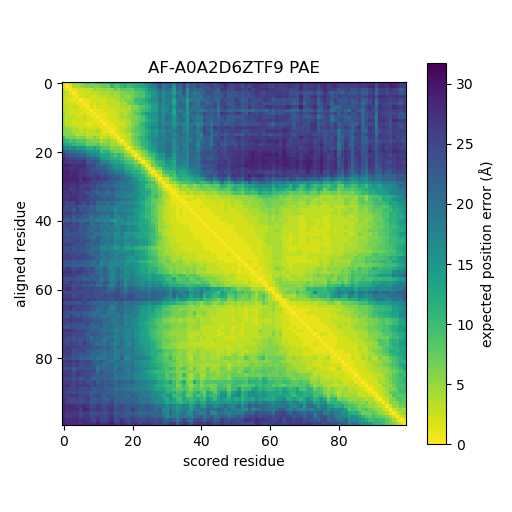TOM 699 O O . ILE A 1 88 ? -6.286 1.914 19.239 1.00 81.38 88 ILE A O 1
ATOM 703 N N . ILE A 1 89 ? -5.748 0.040 18.10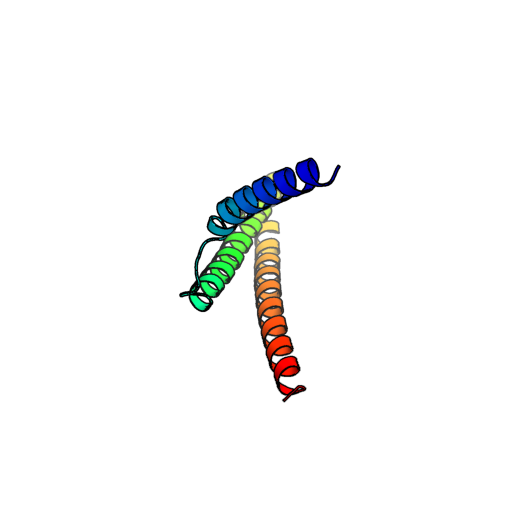4 1.00 81.00 89 ILE A N 1
ATOM 704 C CA . ILE A 1 89 ? -6.338 -0.902 19.067 1.00 81.00 89 ILE A CA 1
ATOM 705 C C . ILE A 1 89 ? -5.611 -0.812 20.417 1.00 81.00 89 ILE A C 1
ATOM 707 O O . ILE A 1 89 ? -6.263 -0.724 21.459 1.00 81.00 89 ILE A O 1
ATOM 711 N N . GLU A 1 90 ? -4.278 -0.750 20.411 1.00 78.31 90 GLU A N 1
ATOM 712 C CA . GLU A 1 90 ? -3.466 -0.632 21.626 1.00 78.31 90 GLU A CA 1
ATOM 713 C C . GLU A 1 90 ? -3.734 0.682 22.381 1.00 78.31 90 GLU A C 1
ATOM 715 O O . GLU A 1 90 ? -3.974 0.668 23.593 1.00 78.31 90 GLU A O 1
ATOM 720 N N . LYS A 1 91 ? -3.774 1.823 21.673 1.00 76.25 91 LYS A N 1
ATOM 721 C CA . LYS A 1 91 ? -4.143 3.118 22.271 1.00 76.25 91 LYS A CA 1
ATOM 722 C C . LYS A 1 91 ? -5.550 3.085 22.866 1.00 76.25 91 LYS A C 1
ATOM 724 O O . LYS A 1 91 ? -5.745 3.608 23.962 1.00 76.25 91 LYS A O 1
ATOM 729 N N . LYS A 1 92 ? -6.514 2.456 22.181 1.00 74.62 92 LYS A N 1
ATOM 730 C CA . LYS A 1 92 ? -7.882 2.288 22.697 1.00 74.62 92 LYS A CA 1
ATOM 731 C C . LYS A 1 92 ? -7.895 1.490 24.003 1.00 74.62 92 LYS A C 1
ATOM 733 O O . LYS A 1 92 ? -8.569 1.892 24.947 1.00 74.62 92 LYS A O 1
ATOM 738 N N . LYS A 1 93 ? -7.109 0.409 24.075 1.00 70.25 93 LYS A N 1
ATOM 739 C CA . LYS A 1 93 ? -6.956 -0.421 25.282 1.00 70.25 93 LYS A CA 1
ATOM 740 C C . LYS A 1 93 ? -6.351 0.363 26.455 1.00 70.25 93 LYS A C 1
ATOM 742 O O . LYS A 1 93 ? -6.871 0.286 27.563 1.00 70.25 93 LYS A O 1
ATOM 747 N N . LYS A 1 94 ? -5.296 1.153 26.216 1.00 70.00 94 LYS A N 1
ATOM 748 C CA . LYS A 1 94 ? -4.631 1.971 27.252 1.00 70.00 94 LYS A CA 1
ATOM 749 C C . LYS A 1 94 ? -5.488 3.140 27.757 1.00 70.00 94 LYS A C 1
ATOM 751 O O . LYS A 1 94 ? -5.413 3.464 28.935 1.00 70.00 94 LYS A O 1
ATOM 756 N N . GLY A 1 95 ? -6.297 3.762 26.895 1.00 62.97 95 GLY A N 1
ATOM 757 C CA . GLY A 1 95 ? -7.212 4.843 27.287 1.00 62.97 95 GLY A CA 1
ATOM 758 C C . GLY A 1 95 ? -8.430 4.365 28.084 1.00 62.97 95 GLY A C 1
ATOM 759 O O . GLY A 1 95 ? -8.890 5.078 28.967 1.00 62.97 95 GLY A O 1
ATOM 760 N N . TYR A 1 96 ? -8.917 3.147 27.822 1.00 60.78 96 TYR A N 1
ATOM 761 C CA . TYR A 1 96 ? -10.002 2.536 28.599 1.00 60.78 96 TYR A CA 1
ATOM 762 C C . TYR A 1 96 ? -9.571 2.216 30.042 1.00 60.78 96 TYR A C 1
ATOM 764 O O . TYR A 1 96 ? -10.344 2.408 30.969 1.00 60.78 96 TYR A O 1
ATOM 772 N N . ASN A 1 97 ? -8.313 1.806 30.238 1.00 62.22 97 ASN A N 1
ATOM 773 C CA . ASN A 1 97 ? -7.769 1.427 31.549 1.00 62.22 97 ASN A CA 1
ATOM 774 C C . ASN A 1 97 ? -7.287 2.610 32.420 1.00 62.22 97 ASN A C 1
ATOM 776 O O . ASN A 1 97 ? -6.721 2.390 33.480 1.00 62.22 97 ASN A O 1
ATOM 780 N N . LYS A 1 98 ? -7.427 3.864 31.967 1.00 57.66 98 LYS A N 1
ATOM 781 C CA . LYS A 1 98 ? -7.089 5.060 32.770 1.00 57.66 98 LYS A CA 1
ATOM 782 C C . LYS A 1 98 ? -8.309 5.756 33.387 1.00 57.66 98 LYS A C 1
ATOM 784 O O . LYS A 1 98 ? -8.123 6.688 34.158 1.00 57.66 98 LYS A O 1
ATOM 789 N N . ASN A 1 99 ? -9.520 5.321 33.030 1.00 56.34 99 ASN A N 1
ATOM 790 C CA . ASN A 1 99 ? -10.792 5.901 33.476 1.00 56.34 99 ASN A CA 1
ATOM 791 C C . ASN A 1 99 ? -11.639 4.916 34.311 1.00 56.34 99 ASN A C 1
ATOM 7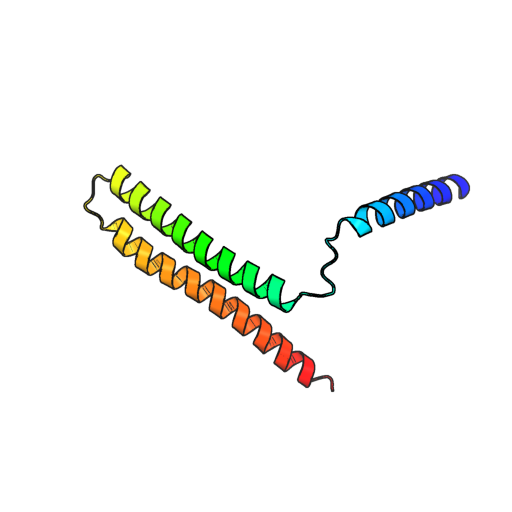93 O O . ASN A 1 99 ? -12.830 5.159 34.502 1.00 56.34 99 ASN A O 1
ATOM 797 N N . GLY A 1 100 ? -11.053 3.798 34.741 1.00 48.53 100 GLY A N 1
ATOM 798 C CA . GLY A 1 100 ? -11.607 2.879 35.738 1.00 48.53 100 GLY A CA 1
ATOM 799 C C . GLY A 1 100 ? -10.667 2.816 36.927 1.00 48.53 100 GLY A C 1
ATOM 800 O O . GLY A 1 100 ? -11.174 2.553 38.034 1.00 48.53 100 GLY A O 1
#

Mean predicted aligned error: 13.41 Å